Protein AF-A0A960UR69-F1 (afdb_monomer_lite)

Structure (mmCIF, N/CA/C/O backbone):
data_AF-A0A960UR69-F1
#
_entry.id   AF-A0A960UR69-F1
#
loop_
_atom_site.group_PDB
_atom_site.id
_atom_site.type_symbol
_atom_site.label_atom_id
_atom_site.label_alt_id
_atom_site.label_comp_id
_atom_site.label_asym_id
_atom_site.label_entity_id
_atom_site.label_seq_id
_atom_site.pdbx_PDB_ins_code
_atom_site.Cartn_x
_atom_site.Cartn_y
_atom_site.Cartn_z
_atom_site.occupancy
_atom_site.B_iso_or_equiv
_atom_site.auth_seq_id
_atom_site.auth_comp_id
_atom_site.auth_asym_id
_atom_site.auth_atom_id
_atom_site.pdbx_PDB_model_num
ATOM 1 N N . MET A 1 1 ? -6.887 -5.295 17.291 1.00 72.19 1 MET A N 1
ATOM 2 C CA . MET A 1 1 ? -6.852 -5.258 15.807 1.00 72.19 1 MET A CA 1
ATOM 3 C C . MET A 1 1 ? -7.881 -6.243 15.273 1.00 72.19 1 MET A C 1
ATOM 5 O O . MET A 1 1 ? -8.147 -7.216 15.968 1.00 72.19 1 MET A O 1
ATOM 9 N N . LYS A 1 2 ? -8.491 -5.970 14.116 1.00 81.19 2 LYS A N 1
ATOM 10 C CA . LYS A 1 2 ? -9.501 -6.844 13.493 1.00 81.19 2 LYS A CA 1
ATOM 11 C C . LYS A 1 2 ? -8.889 -7.709 12.392 1.00 81.19 2 LYS A C 1
ATOM 13 O O . LYS A 1 2 ? -7.933 -7.278 11.742 1.00 81.19 2 LYS A O 1
ATOM 18 N N . ALA A 1 3 ? -9.445 -8.898 12.187 1.00 81.69 3 ALA A N 1
ATOM 19 C CA . ALA A 1 3 ? -9.017 -9.808 11.130 1.00 81.69 3 ALA A CA 1
ATOM 20 C C . ALA A 1 3 ? -9.767 -9.522 9.819 1.00 81.69 3 ALA A C 1
ATOM 22 O O . ALA A 1 3 ? -10.758 -8.792 9.797 1.00 81.69 3 ALA A O 1
ATOM 23 N N . TYR A 1 4 ? -9.325 -10.138 8.718 1.00 81.56 4 TYR A N 1
ATOM 24 C CA . TYR A 1 4 ? -10.012 -10.048 7.423 1.00 81.56 4 TYR A CA 1
ATOM 25 C C . TYR A 1 4 ? -11.494 -10.455 7.491 1.00 81.56 4 TYR A C 1
ATOM 27 O O . TYR A 1 4 ? -12.325 -9.860 6.819 1.00 81.56 4 TYR A O 1
ATOM 35 N N . GLN A 1 5 ? -11.839 -11.437 8.329 1.00 84.06 5 GLN A N 1
ATOM 36 C CA . GLN A 1 5 ? -13.218 -11.923 8.485 1.00 84.06 5 GLN A CA 1
ATOM 37 C C . GLN A 1 5 ? -14.172 -10.858 9.050 1.00 84.06 5 GLN A C 1
ATOM 39 O O . GLN A 1 5 ? -15.372 -10.921 8.802 1.00 84.06 5 GLN A O 1
ATOM 44 N N . ASP A 1 6 ? -13.635 -9.873 9.774 1.00 84.94 6 ASP A N 1
ATOM 45 C CA . ASP A 1 6 ? -14.400 -8.764 10.348 1.00 84.94 6 ASP A CA 1
ATOM 46 C C . ASP A 1 6 ? -14.521 -7.572 9.383 1.00 84.94 6 ASP A C 1
ATOM 48 O O . ASP A 1 6 ? -15.145 -6.560 9.720 1.00 84.94 6 ASP A O 1
ATOM 52 N N . LEU A 1 7 ? -13.857 -7.637 8.222 1.00 87.25 7 LEU A N 1
ATOM 53 C CA . LEU A 1 7 ? -13.859 -6.573 7.229 1.00 87.25 7 LEU A CA 1
ATOM 54 C C . LEU A 1 7 ? -15.150 -6.631 6.411 1.00 87.25 7 LEU A C 1
ATOM 56 O O . LEU A 1 7 ? -15.497 -7.667 5.848 1.00 87.25 7 LEU A O 1
ATOM 60 N N . ASP A 1 8 ? -15.830 -5.489 6.290 1.00 89.12 8 ASP A N 1
ATOM 61 C CA . ASP A 1 8 ? -16.963 -5.350 5.374 1.00 89.12 8 ASP A CA 1
ATOM 62 C C . ASP A 1 8 ? -16.545 -5.794 3.954 1.00 89.12 8 ASP A C 1
ATOM 64 O O . ASP A 1 8 ? -15.564 -5.260 3.415 1.00 89.12 8 ASP A O 1
ATOM 68 N N . PRO A 1 9 ? -17.275 -6.729 3.314 1.00 89.75 9 PRO A N 1
ATOM 69 C CA . PRO A 1 9 ? -16.997 -7.164 1.949 1.00 89.75 9 PRO A CA 1
ATOM 70 C C . PRO A 1 9 ? -16.828 -6.018 0.942 1.00 89.75 9 PRO A C 1
ATOM 72 O O . PRO A 1 9 ? -16.030 -6.140 0.009 1.00 89.75 9 PRO A O 1
ATOM 75 N N . ALA A 1 10 ? -17.537 -4.898 1.113 1.00 90.44 10 ALA A N 1
ATOM 76 C CA . ALA A 1 10 ? -17.387 -3.725 0.253 1.00 90.44 10 ALA A CA 1
ATOM 77 C C . ALA A 1 10 ? -15.991 -3.090 0.379 1.00 90.44 10 ALA A C 1
ATOM 79 O O . ALA A 1 10 ? -15.389 -2.709 -0.626 1.00 90.44 10 ALA A O 1
ATOM 80 N N . ASN A 1 11 ? -15.446 -3.031 1.595 1.00 90.62 11 ASN A N 1
ATOM 81 C CA . ASN A 1 11 ? -14.093 -2.537 1.844 1.00 90.62 11 ASN A CA 1
ATOM 82 C C . ASN A 1 11 ? -13.040 -3.526 1.335 1.00 90.62 11 ASN A C 1
ATOM 84 O O . ASN A 1 11 ? -12.075 -3.109 0.698 1.00 90.62 11 ASN A O 1
ATOM 88 N N . GLY A 1 12 ? -13.261 -4.832 1.519 1.00 91.88 12 GLY A N 1
ATOM 89 C CA . GLY A 1 12 ? -12.398 -5.869 0.943 1.00 91.88 12 GLY A CA 1
ATOM 90 C C . GLY A 1 12 ? -12.272 -5.752 -0.581 1.00 91.88 12 GLY A C 1
ATOM 91 O O . GLY A 1 12 ? -11.167 -5.827 -1.118 1.00 91.88 12 GLY A O 1
ATOM 92 N N . ARG A 1 13 ? -13.381 -5.473 -1.284 1.00 92.50 13 ARG A N 1
ATOM 93 C CA . ARG A 1 13 ? -13.375 -5.218 -2.738 1.00 92.50 13 ARG A CA 1
ATOM 94 C C . ARG A 1 13 ? -12.565 -3.978 -3.110 1.00 92.50 13 ARG A C 1
ATOM 96 O O . ARG A 1 13 ? -11.720 -4.070 -3.989 1.00 92.50 13 ARG A O 1
ATOM 103 N N . LYS A 1 14 ? -12.752 -2.856 -2.406 1.00 92.56 14 LYS A N 1
ATOM 104 C CA . LYS A 1 14 ? -11.977 -1.626 -2.654 1.00 92.56 14 LYS A CA 1
ATOM 105 C C . LYS A 1 14 ? -10.474 -1.850 -2.497 1.00 92.56 14 LYS A C 1
ATOM 107 O O . LYS A 1 14 ? -9.704 -1.426 -3.353 1.00 92.56 14 LYS A O 1
ATOM 112 N N . VAL A 1 15 ? -10.061 -2.541 -1.431 1.00 94.62 15 VAL A N 1
ATOM 113 C CA . VAL A 1 15 ? -8.648 -2.883 -1.208 1.00 94.62 15 VAL A CA 1
ATOM 114 C C . VAL A 1 15 ? -8.129 -3.771 -2.336 1.00 94.62 15 VAL A C 1
ATOM 116 O O . VAL A 1 15 ? -7.065 -3.498 -2.889 1.00 94.62 15 VAL A O 1
ATOM 119 N N . LYS A 1 16 ? -8.894 -4.798 -2.723 1.00 95.12 16 LYS A N 1
ATOM 120 C CA . LYS A 1 16 ? -8.548 -5.681 -3.842 1.00 95.12 16 LYS A CA 1
ATOM 121 C C . LYS A 1 16 ? -8.357 -4.906 -5.147 1.00 95.12 16 LYS A C 1
ATOM 123 O O . LYS A 1 16 ? -7.356 -5.114 -5.825 1.00 95.12 16 LYS A O 1
ATOM 128 N N . ASP A 1 17 ? -9.277 -4.011 -5.488 1.00 95.06 17 ASP A N 1
ATOM 129 C CA . ASP A 1 17 ? -9.216 -3.219 -6.721 1.00 95.06 17 ASP A CA 1
ATOM 130 C C . ASP A 1 17 ? -8.011 -2.267 -6.725 1.00 95.06 17 ASP A C 1
ATOM 132 O O . ASP A 1 17 ? -7.335 -2.111 -7.749 1.00 95.06 17 ASP A O 1
ATOM 136 N N . LEU A 1 18 ? -7.692 -1.678 -5.567 1.00 95.00 18 LEU A N 1
ATOM 137 C CA . LEU A 1 18 ? -6.522 -0.818 -5.408 1.00 95.00 18 LEU A CA 1
ATOM 138 C C . LEU A 1 18 ? -5.220 -1.611 -5.589 1.00 95.00 18 LEU A C 1
ATOM 140 O O . LEU A 1 18 ? -4.340 -1.184 -6.335 1.00 95.00 18 LEU A O 1
ATOM 144 N N . LEU A 1 19 ? -5.117 -2.797 -4.981 1.00 96.06 19 LEU A N 1
ATOM 145 C CA . LEU A 1 19 ? -3.939 -3.659 -5.113 1.00 96.06 19 LEU A CA 1
ATOM 146 C C . LEU A 1 19 ? -3.791 -4.262 -6.515 1.00 96.06 19 LEU A C 1
ATOM 148 O O . LEU A 1 19 ? -2.672 -4.363 -7.011 1.00 96.06 19 LEU A O 1
ATOM 152 N N . LYS A 1 20 ? -4.893 -4.579 -7.204 1.00 95.50 20 LYS A N 1
ATOM 153 C CA . LYS A 1 20 ? -4.859 -4.961 -8.626 1.00 95.50 20 LYS A CA 1
ATOM 154 C C . LYS A 1 20 ? -4.360 -3.826 -9.513 1.00 95.50 20 LYS A C 1
ATOM 156 O O . LYS A 1 20 ? -3.563 -4.056 -10.418 1.00 95.50 20 LYS A O 1
ATOM 161 N N . SER A 1 21 ? -4.797 -2.601 -9.234 1.00 94.94 21 SER A N 1
ATOM 162 C CA . SER A 1 21 ? -4.328 -1.412 -9.953 1.00 94.94 21 SER A CA 1
ATOM 163 C C . SER A 1 21 ? -2.839 -1.150 -9.705 1.00 94.94 21 SER A C 1
ATOM 165 O O . SER A 1 21 ? -2.118 -0.794 -10.636 1.00 94.94 21 SER A O 1
ATOM 167 N N . LEU A 1 22 ? -2.364 -1.374 -8.473 1.00 95.44 22 LEU A N 1
ATOM 168 C CA . LEU A 1 22 ? -0.941 -1.320 -8.137 1.00 95.44 22 LEU A CA 1
ATOM 169 C C . LEU A 1 22 ? -0.148 -2.376 -8.918 1.00 95.44 22 LEU A C 1
ATOM 171 O O . LEU A 1 22 ? 0.849 -2.034 -9.550 1.00 95.44 22 LEU A O 1
ATOM 175 N N . LEU A 1 23 ? -0.596 -3.636 -8.904 1.00 94.69 23 LEU A N 1
ATOM 176 C CA . LEU A 1 23 ? 0.067 -4.734 -9.611 1.00 94.69 23 LEU A CA 1
ATOM 177 C C . LEU A 1 23 ? 0.194 -4.432 -11.110 1.00 94.69 23 LEU A C 1
ATOM 179 O O . LEU A 1 23 ? 1.297 -4.479 -11.649 1.00 94.69 23 LEU A O 1
ATOM 183 N N . LEU A 1 24 ? -0.899 -4.007 -11.748 1.00 92.62 24 LEU A N 1
ATOM 184 C CA . LEU A 1 24 ? -0.905 -3.617 -13.158 1.00 92.62 24 LEU A CA 1
ATOM 185 C C . LEU A 1 24 ? 0.081 -2.475 -13.454 1.00 92.62 24 LEU A C 1
ATOM 187 O O . LEU A 1 24 ? 0.753 -2.478 -14.489 1.00 92.62 24 LEU A O 1
ATOM 191 N N . ASN A 1 25 ? 0.184 -1.487 -12.560 1.00 91.38 25 ASN A N 1
ATOM 192 C CA . ASN A 1 25 ? 1.136 -0.389 -12.718 1.00 91.38 25 ASN A CA 1
ATOM 193 C C . ASN A 1 25 ? 2.589 -0.895 -12.651 1.00 91.38 25 ASN A C 1
ATOM 195 O O . ASN A 1 25 ? 3.407 -0.529 -13.495 1.00 91.38 25 ASN A O 1
ATOM 199 N N . LEU A 1 26 ? 2.902 -1.784 -11.703 1.00 91.69 26 LEU A N 1
ATOM 200 C CA . LEU A 1 26 ? 4.228 -2.399 -11.570 1.00 91.69 26 LEU A CA 1
ATOM 201 C C . LEU A 1 26 ? 4.581 -3.277 -12.786 1.00 91.69 26 LEU A C 1
ATOM 203 O O . LEU A 1 26 ? 5.691 -3.181 -13.310 1.00 91.69 26 LEU A O 1
ATOM 207 N N . GLU A 1 27 ? 3.637 -4.068 -13.298 1.00 90.25 27 GLU A N 1
ATOM 208 C CA . GLU A 1 27 ? 3.807 -4.853 -14.531 1.00 90.25 27 GLU A CA 1
ATOM 209 C C . GLU A 1 27 ? 4.048 -3.955 -15.752 1.00 90.25 27 GLU A C 1
ATOM 211 O O . GLU A 1 27 ? 4.956 -4.195 -16.554 1.00 90.25 27 GLU A O 1
ATOM 216 N N . THR A 1 28 ? 3.281 -2.867 -15.867 1.00 87.81 28 THR A N 1
ATOM 217 C CA . THR A 1 28 ? 3.439 -1.889 -16.950 1.00 87.81 28 THR A CA 1
ATOM 218 C C . THR A 1 28 ? 4.821 -1.242 -16.897 1.00 87.81 28 THR A C 1
ATOM 220 O O . THR A 1 28 ? 5.479 -1.132 -17.937 1.00 87.81 28 THR A O 1
ATOM 223 N N . LYS A 1 29 ? 5.305 -0.872 -15.702 1.00 85.94 29 LYS A N 1
ATOM 224 C CA . LYS A 1 29 ? 6.669 -0.355 -15.508 1.00 85.94 29 LYS A CA 1
ATOM 225 C C . LYS A 1 29 ? 7.723 -1.356 -15.990 1.00 85.94 29 LYS A C 1
ATOM 227 O O . LYS A 1 29 ? 8.616 -0.962 -16.740 1.00 85.94 29 LYS A O 1
ATOM 232 N N . LYS A 1 30 ? 7.585 -2.645 -15.644 1.00 82.81 30 LYS A N 1
ATOM 233 C CA . LYS A 1 30 ? 8.493 -3.716 -16.111 1.00 82.81 30 LYS A CA 1
ATOM 234 C C . LYS A 1 30 ? 8.501 -3.862 -17.631 1.00 82.81 30 LYS A C 1
ATOM 236 O O . LYS A 1 30 ? 9.554 -4.104 -18.209 1.00 82.81 30 LYS A O 1
ATOM 241 N N . SER A 1 31 ? 7.342 -3.734 -18.280 1.00 77.00 31 SER A N 1
ATOM 242 C CA . SER A 1 31 ? 7.218 -3.937 -19.729 1.00 77.00 31 SER A CA 1
ATOM 243 C C . SER A 1 31 ? 7.660 -2.735 -20.569 1.00 77.00 31 SER A C 1
ATOM 245 O O . SER A 1 31 ? 8.085 -2.920 -21.709 1.00 77.00 31 SER A O 1
ATOM 247 N N . THR A 1 32 ? 7.496 -1.509 -20.071 1.00 70.50 32 THR A N 1
ATOM 248 C CA . THR A 1 32 ? 7.726 -0.284 -20.862 1.00 70.50 32 THR A CA 1
ATOM 249 C C . THR A 1 32 ? 9.168 0.206 -20.812 1.00 70.50 32 THR A C 1
ATOM 251 O O . THR A 1 32 ? 9.641 0.813 -21.774 1.00 70.50 32 THR A O 1
ATOM 254 N N . ARG A 1 33 ? 9.903 -0.085 -19.737 1.00 64.44 33 ARG A N 1
ATOM 255 C CA . ARG A 1 33 ? 11.296 0.340 -19.585 1.00 64.44 33 ARG A CA 1
ATOM 256 C C . ARG A 1 33 ? 12.251 -0.785 -19.981 1.00 64.44 33 ARG A C 1
ATOM 258 O O . ARG A 1 33 ? 12.568 -1.647 -19.173 1.00 64.44 33 ARG A O 1
ATOM 265 N N . ARG A 1 34 ? 12.745 -0.757 -21.227 1.00 53.28 34 ARG A N 1
ATOM 266 C CA . ARG A 1 34 ? 13.694 -1.755 -21.772 1.00 53.28 34 ARG A CA 1
ATOM 267 C C . ARG A 1 34 ? 14.969 -1.962 -20.931 1.00 53.28 34 ARG A C 1
ATOM 269 O O . ARG A 1 34 ? 15.542 -3.038 -21.027 1.00 53.28 34 ARG A O 1
ATOM 276 N N . ASP A 1 35 ? 15.359 -0.991 -20.098 1.00 55.03 35 ASP A N 1
ATOM 277 C CA . ASP A 1 35 ? 16.603 -1.029 -19.307 1.00 55.03 35 ASP A CA 1
ATOM 278 C C . ASP A 1 35 ? 16.429 -0.810 -17.791 1.00 55.03 35 ASP A C 1
ATOM 280 O O . ASP A 1 35 ? 17.404 -0.891 -17.043 1.00 55.03 35 ASP A O 1
ATOM 284 N N . THR A 1 36 ? 15.216 -0.555 -17.289 1.00 58.47 36 THR A N 1
ATOM 285 C CA . THR A 1 36 ? 15.008 -0.243 -15.862 1.00 58.47 36 THR A CA 1
ATOM 286 C C . THR A 1 36 ? 14.153 -1.315 -15.204 1.00 58.47 36 THR A C 1
ATOM 288 O O . THR A 1 36 ? 12.934 -1.352 -15.347 1.00 58.47 36 THR A O 1
ATOM 291 N N . LYS A 1 37 ? 14.824 -2.211 -14.474 1.00 74.69 37 LYS A N 1
ATOM 292 C CA . LYS A 1 37 ? 14.180 -3.146 -13.546 1.00 74.69 37 LYS A CA 1
ATOM 293 C C . LYS A 1 37 ? 13.417 -2.348 -12.484 1.00 74.69 37 LYS A C 1
ATOM 295 O O . LYS A 1 37 ? 13.858 -1.255 -12.125 1.00 74.69 37 LYS A O 1
ATOM 300 N N . LEU A 1 38 ? 12.317 -2.903 -11.963 1.00 86.56 38 LEU A N 1
ATOM 301 C CA . LEU A 1 38 ? 11.711 -2.377 -10.737 1.00 86.56 38 LEU A CA 1
ATOM 302 C C . LEU A 1 38 ? 12.796 -2.243 -9.671 1.00 86.56 38 LEU A C 1
ATOM 304 O O . LEU A 1 38 ? 13.698 -3.088 -9.577 1.00 86.56 38 LEU A O 1
ATOM 308 N N . ILE A 1 39 ? 12.705 -1.193 -8.859 1.00 89.25 39 ILE A N 1
ATOM 309 C CA . ILE A 1 39 ? 13.581 -1.103 -7.696 1.00 89.25 39 ILE A CA 1
ATOM 310 C C . ILE A 1 39 ? 13.292 -2.290 -6.759 1.00 89.25 39 ILE A C 1
ATOM 312 O O . ILE A 1 39 ? 12.183 -2.831 -6.778 1.00 89.25 39 ILE A O 1
ATOM 316 N N . PRO A 1 40 ? 14.248 -2.715 -5.915 1.00 90.19 40 PRO A N 1
ATOM 317 C CA . PRO A 1 40 ? 14.096 -3.962 -5.164 1.00 90.19 40 PRO A CA 1
ATOM 318 C C . PRO A 1 40 ? 12.837 -4.046 -4.281 1.00 90.19 40 PRO A C 1
ATOM 320 O O . PRO A 1 40 ? 12.269 -5.128 -4.157 1.00 9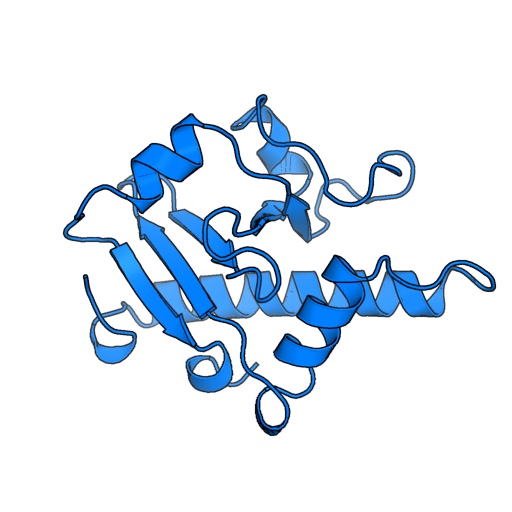0.19 40 PRO A O 1
ATOM 323 N N . ASP A 1 41 ? 12.369 -2.930 -3.705 1.00 91.56 41 ASP A N 1
ATOM 324 C CA . ASP A 1 41 ? 11.116 -2.899 -2.929 1.00 91.56 41 ASP A CA 1
ATOM 325 C C . ASP A 1 41 ? 9.883 -3.115 -3.808 1.00 91.56 41 ASP A C 1
ATOM 327 O O . ASP A 1 41 ? 9.017 -3.918 -3.469 1.00 91.56 41 ASP A O 1
ATOM 331 N N . GLU A 1 42 ? 9.813 -2.433 -4.952 1.00 92.19 42 GLU A N 1
ATOM 332 C CA . GLU A 1 42 ? 8.720 -2.598 -5.911 1.00 92.19 42 GL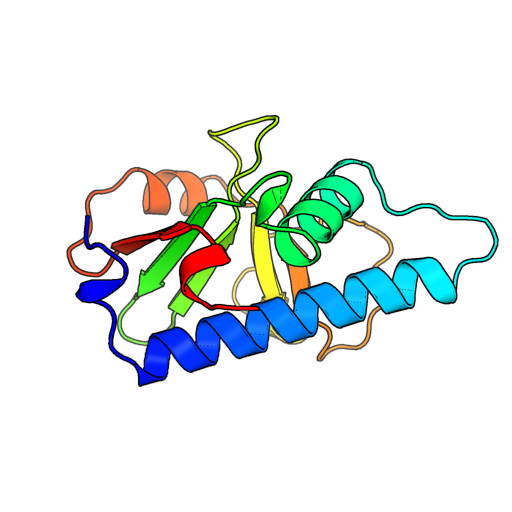U A CA 1
ATOM 333 C C . GLU A 1 42 ? 8.688 -4.023 -6.471 1.00 92.19 42 GLU A C 1
ATOM 335 O O . GLU A 1 42 ? 7.614 -4.612 -6.563 1.00 92.19 42 GLU A O 1
ATOM 340 N N . GLU A 1 43 ? 9.846 -4.609 -6.797 1.00 91.69 43 GLU A N 1
ATOM 341 C CA . GLU A 1 43 ? 9.917 -5.995 -7.273 1.00 91.69 43 GLU A CA 1
ATOM 342 C C . GLU A 1 43 ? 9.448 -6.973 -6.191 1.00 91.69 43 GLU A C 1
ATOM 344 O O . GLU A 1 43 ? 8.699 -7.898 -6.490 1.00 91.69 43 GLU A O 1
ATOM 349 N N . MET A 1 44 ? 9.823 -6.759 -4.928 1.00 91.81 44 MET A N 1
ATOM 350 C CA . MET A 1 44 ? 9.366 -7.599 -3.819 1.00 91.81 44 MET A CA 1
ATOM 351 C C . MET A 1 44 ? 7.842 -7.540 -3.652 1.00 91.81 44 MET A C 1
ATOM 353 O O . MET A 1 44 ? 7.207 -8.586 -3.522 1.00 91.81 44 MET A O 1
ATOM 357 N N . ILE A 1 45 ? 7.255 -6.340 -3.674 1.00 94.31 45 ILE A N 1
ATOM 358 C CA . ILE A 1 45 ? 5.800 -6.167 -3.570 1.00 94.31 45 ILE A CA 1
ATOM 359 C C . ILE A 1 45 ? 5.090 -6.755 -4.793 1.00 94.31 45 ILE A C 1
ATOM 361 O O . ILE A 1 45 ? 4.097 -7.461 -4.636 1.00 94.31 45 ILE A O 1
ATOM 365 N N . HIS A 1 46 ? 5.621 -6.536 -5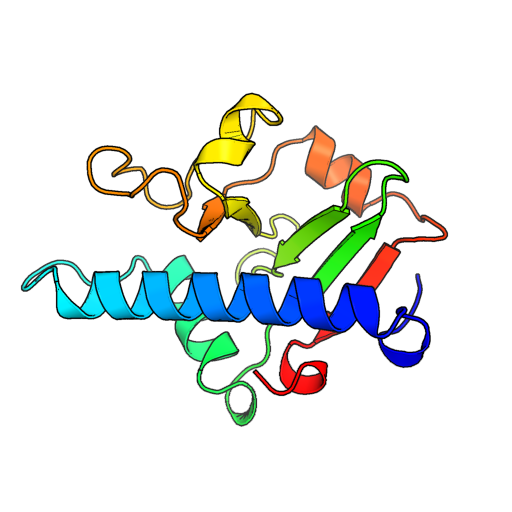.998 1.00 93.75 46 HIS A N 1
ATOM 366 C CA . HIS A 1 46 ? 5.109 -7.141 -7.227 1.00 93.75 46 HIS A CA 1
ATOM 367 C C . HIS A 1 46 ? 5.081 -8.670 -7.123 1.00 93.75 46 HIS A C 1
ATOM 369 O O . HIS A 1 46 ? 4.044 -9.280 -7.361 1.00 93.75 46 HIS A O 1
ATOM 375 N N . GLN A 1 47 ? 6.203 -9.296 -6.749 1.00 92.19 47 GLN A N 1
ATOM 376 C CA . GLN A 1 47 ? 6.284 -10.752 -6.603 1.00 92.19 47 GLN A CA 1
ATOM 377 C C . GLN A 1 47 ? 5.306 -11.269 -5.545 1.00 92.19 47 GLN A C 1
ATOM 379 O O . GLN A 1 47 ? 4.678 -12.299 -5.766 1.00 92.19 47 GLN A O 1
ATOM 384 N N . ALA A 1 48 ? 5.142 -10.547 -4.434 1.00 92.56 48 ALA A N 1
ATOM 385 C CA . ALA A 1 48 ? 4.233 -10.955 -3.372 1.00 92.56 48 ALA A CA 1
ATOM 386 C C . ALA A 1 48 ? 2.754 -10.882 -3.778 1.00 92.56 48 ALA A C 1
ATOM 388 O O . ALA A 1 48 ? 1.975 -11.760 -3.424 1.00 92.56 48 ALA A O 1
ATOM 389 N N . LEU A 1 49 ? 2.373 -9.861 -4.550 1.00 93.69 49 LEU A N 1
ATOM 390 C CA . LEU A 1 49 ? 1.007 -9.711 -5.053 1.00 93.69 49 LEU A CA 1
ATOM 391 C C . LEU A 1 49 ? 0.702 -10.650 -6.230 1.00 93.69 49 LEU A C 1
ATOM 393 O O . LEU A 1 49 ? -0.419 -11.134 -6.332 1.00 93.69 49 LEU A O 1
ATOM 397 N N . ALA A 1 50 ? 1.675 -10.909 -7.110 1.00 92.88 50 ALA A N 1
ATOM 398 C CA . ALA A 1 50 ? 1.508 -11.793 -8.268 1.00 92.88 50 ALA A CA 1
ATOM 399 C C . ALA A 1 50 ? 1.567 -13.287 -7.902 1.00 92.88 50 ALA A C 1
ATOM 401 O O . ALA A 1 50 ? 0.945 -14.117 -8.565 1.00 92.88 50 ALA A O 1
ATOM 402 N N . HIS A 1 51 ? 2.343 -13.628 -6.870 1.00 91.25 51 HIS A N 1
ATOM 403 C CA . HIS A 1 51 ? 2.590 -14.998 -6.421 1.00 91.25 51 HIS A CA 1
ATOM 404 C C . HIS A 1 51 ? 2.487 -15.105 -4.889 1.00 91.25 51 HIS A C 1
ATOM 406 O O . HIS A 1 51 ? 3.489 -15.408 -4.222 1.00 91.25 51 HIS A O 1
ATOM 412 N N . PRO A 1 52 ? 1.299 -14.867 -4.299 1.00 86.94 52 PRO A N 1
ATOM 413 C CA . PRO A 1 52 ? 1.118 -14.891 -2.846 1.00 86.94 52 PRO A CA 1
ATOM 414 C C . PRO A 1 52 ? 1.495 -16.246 -2.223 1.00 86.94 52 PRO A C 1
ATOM 416 O O . PRO A 1 52 ? 1.940 -16.297 -1.077 1.00 86.94 52 PRO A O 1
ATOM 419 N N . GLU A 1 53 ? 1.427 -17.344 -2.983 1.00 85.31 53 GLU A N 1
ATOM 420 C CA . GLU A 1 53 ? 1.863 -18.678 -2.555 1.00 85.31 53 GLU A CA 1
ATOM 421 C C . GLU A 1 53 ? 3.381 -18.796 -2.333 1.00 85.31 53 GLU A C 1
ATOM 423 O O . GLU A 1 53 ? 3.833 -19.677 -1.601 1.00 85.31 53 GLU A O 1
ATOM 428 N N . ARG A 1 54 ? 4.178 -17.919 -2.956 1.00 83.19 54 ARG A N 1
ATOM 429 C CA . ARG A 1 54 ? 5.649 -17.880 -2.831 1.00 83.19 54 ARG A CA 1
ATOM 430 C C . ARG A 1 54 ? 6.120 -16.875 -1.790 1.00 83.19 54 ARG A C 1
ATOM 432 O O . ARG A 1 54 ? 7.282 -16.895 -1.379 1.00 83.19 54 ARG A O 1
ATOM 439 N N . GLY A 1 55 ? 5.235 -15.991 -1.355 1.00 82.19 55 GLY A N 1
ATOM 440 C CA . GLY A 1 55 ? 5.532 -14.998 -0.345 1.00 82.19 55 GLY A CA 1
ATOM 441 C C . GLY A 1 55 ? 4.445 -13.951 -0.284 1.00 82.19 55 GLY A C 1
ATOM 442 O O . GLY A 1 55 ? 4.393 -13.089 -1.143 1.00 82.19 55 GLY A O 1
ATOM 443 N N . ASP A 1 56 ? 3.632 -13.995 0.761 1.00 88.81 56 ASP A N 1
ATOM 444 C CA . ASP A 1 56 ? 2.550 -13.038 0.941 1.00 88.81 56 ASP A CA 1
ATOM 445 C C . ASP A 1 56 ? 3.046 -11.685 1.489 1.00 88.81 56 ASP A C 1
ATOM 447 O O . ASP A 1 56 ? 4.126 -11.582 2.089 1.00 88.81 56 ASP A O 1
ATOM 451 N N . VAL A 1 57 ? 2.235 -10.647 1.305 1.00 93.50 57 VAL A N 1
ATOM 452 C CA . VAL A 1 57 ? 2.436 -9.308 1.854 1.00 93.50 57 VAL A CA 1
ATOM 453 C C . VAL A 1 57 ? 1.359 -9.002 2.890 1.00 93.50 57 VAL A C 1
ATOM 455 O O . VAL A 1 57 ? 0.171 -9.259 2.687 1.00 93.50 57 VAL A O 1
ATOM 458 N N . GLU A 1 58 ? 1.787 -8.460 4.029 1.00 95.25 58 GLU A N 1
ATOM 459 C CA . GLU A 1 58 ? 0.863 -7.967 5.045 1.00 95.25 58 GLU A CA 1
ATOM 460 C C . GLU A 1 58 ? 0.163 -6.711 4.526 1.00 95.25 58 GLU A C 1
ATOM 462 O O . GLU A 1 58 ? 0.795 -5.772 4.048 1.00 95.25 58 GLU A O 1
ATOM 467 N N . VAL A 1 59 ? -1.152 -6.701 4.632 1.00 95.94 59 VAL A N 1
ATOM 468 C CA . VAL A 1 59 ? -2.037 -5.611 4.267 1.00 95.94 59 VAL A CA 1
ATOM 469 C C . VAL A 1 59 ? -2.584 -5.009 5.552 1.00 95.94 59 VAL A C 1
ATOM 471 O O . VAL A 1 59 ? -3.221 -5.689 6.361 1.00 95.94 59 VAL A O 1
ATOM 474 N N . ILE A 1 60 ? -2.357 -3.712 5.729 1.00 95.81 60 ILE A N 1
ATOM 475 C CA . ILE A 1 60 ? -2.861 -2.955 6.870 1.00 95.81 60 ILE A CA 1
ATOM 476 C C . ILE A 1 60 ? -3.842 -1.916 6.343 1.00 95.81 60 ILE A C 1
ATOM 478 O O . ILE A 1 60 ? -3.459 -0.986 5.637 1.00 95.81 60 ILE A O 1
ATOM 482 N N . LEU A 1 61 ? -5.112 -2.063 6.705 1.00 95.31 61 LEU A N 1
ATOM 483 C CA . LEU A 1 61 ? -6.158 -1.097 6.391 1.00 95.31 61 LEU A CA 1
ATOM 484 C C . LEU A 1 61 ? -6.530 -0.330 7.658 1.00 95.31 61 LEU A C 1
ATOM 486 O O . LEU A 1 61 ? -6.936 -0.926 8.660 1.00 95.31 61 LEU A O 1
ATOM 490 N N . VAL A 1 62 ? -6.432 0.994 7.603 1.00 93.88 62 VAL A N 1
ATOM 491 C CA . VAL A 1 62 ? -6.864 1.887 8.679 1.00 93.88 62 VAL A CA 1
ATOM 492 C C . VAL A 1 62 ? -8.035 2.724 8.185 1.00 93.88 62 VAL A C 1
ATOM 494 O O . VAL A 1 62 ? -7.882 3.537 7.279 1.00 93.88 62 VAL A O 1
ATOM 497 N N . ASP A 1 63 ? -9.202 2.538 8.797 1.00 89.75 63 ASP A N 1
ATOM 498 C CA . ASP A 1 63 ? -10.380 3.360 8.522 1.00 89.75 63 ASP A CA 1
ATOM 499 C C . ASP A 1 63 ? -10.420 4.564 9.478 1.00 89.75 63 ASP A C 1
ATOM 501 O O . ASP A 1 63 ? -10.488 4.410 10.706 1.00 89.75 63 ASP A O 1
ATOM 505 N N . LEU A 1 64 ? -10.351 5.768 8.910 1.00 85.38 64 LEU A N 1
ATOM 506 C CA . LEU A 1 64 ? -10.402 7.051 9.617 1.00 85.38 64 LEU A CA 1
ATOM 507 C C . LEU A 1 64 ? -11.826 7.641 9.666 1.00 85.38 64 LEU A C 1
ATOM 509 O O . LEU A 1 64 ? -12.015 8.769 10.121 1.00 85.38 64 LEU A O 1
ATOM 513 N N . GLY A 1 65 ? -12.836 6.898 9.206 1.00 80.50 65 GLY A N 1
ATOM 514 C CA . GLY A 1 65 ? -14.254 7.266 9.185 1.00 80.50 65 GLY A CA 1
ATOM 515 C C . GLY A 1 65 ? -14.680 8.046 7.940 1.00 80.50 65 GLY A C 1
ATOM 516 O O . GLY A 1 65 ? -15.781 7.843 7.440 1.00 80.50 65 GLY A O 1
ATOM 517 N N . HIS A 1 66 ? -13.811 8.914 7.424 1.00 78.19 66 HIS A N 1
ATOM 518 C CA . HIS A 1 66 ? -14.017 9.665 6.177 1.00 78.19 66 HIS A CA 1
ATOM 519 C C . HIS A 1 66 ? -13.116 9.169 5.042 1.00 78.19 66 HIS A C 1
ATOM 521 O O . HIS A 1 66 ? -13.429 9.366 3.872 1.00 78.19 66 HIS A O 1
ATOM 527 N N . GLU A 1 67 ? -12.017 8.503 5.391 1.00 83.81 67 GLU A N 1
ATOM 528 C CA . GLU A 1 67 ? -11.012 8.032 4.454 1.00 83.81 67 GLU A CA 1
ATOM 529 C C . GLU A 1 67 ? -10.400 6.718 4.943 1.00 83.81 67 GLU A C 1
ATOM 531 O O . GLU A 1 67 ? -10.285 6.470 6.147 1.00 83.81 67 GLU A O 1
ATOM 536 N N . GLN A 1 68 ? -10.011 5.869 3.997 1.00 90.06 68 GLN A N 1
ATOM 537 C CA . GLN A 1 68 ? -9.335 4.609 4.262 1.00 90.06 68 GLN A CA 1
ATOM 538 C C . GLN A 1 68 ? -7.897 4.694 3.780 1.00 90.06 68 GLN A C 1
ATOM 540 O O . GLN A 1 68 ? -7.639 5.051 2.635 1.00 90.06 68 GLN A O 1
ATOM 545 N N . GLN A 1 69 ? -6.967 4.318 4.650 1.00 94.12 69 GLN A N 1
ATOM 546 C CA . GLN A 1 69 ? -5.551 4.279 4.324 1.00 94.12 69 GLN A CA 1
ATOM 547 C C . GLN A 1 69 ? -5.079 2.838 4.240 1.00 94.12 69 GLN A C 1
ATOM 549 O O . GLN A 1 69 ? -5.265 2.059 5.180 1.00 94.12 69 GLN A O 1
ATOM 554 N N . LEU A 1 70 ? -4.468 2.502 3.107 1.00 96.56 70 LEU A N 1
ATOM 555 C CA . LEU A 1 70 ? -3.906 1.190 2.852 1.00 96.56 70 LEU A CA 1
ATOM 556 C C . LEU A 1 70 ? -2.388 1.239 2.971 1.00 96.56 70 LEU A C 1
ATOM 558 O O . LEU A 1 70 ? -1.735 2.097 2.375 1.00 96.56 70 LEU A O 1
ATOM 562 N N . PHE A 1 71 ? -1.834 0.276 3.694 1.00 97.31 71 PHE A N 1
ATOM 563 C CA . PHE A 1 71 ? -0.401 0.071 3.793 1.00 97.31 71 PHE A CA 1
ATOM 564 C C . PHE A 1 71 ? -0.043 -1.379 3.482 1.00 97.31 71 PHE A C 1
ATOM 566 O O . PHE A 1 71 ? -0.817 -2.296 3.767 1.00 97.31 71 PHE A O 1
ATOM 573 N N . LEU A 1 72 ? 1.144 -1.575 2.917 1.00 97.06 72 LEU A N 1
ATOM 574 C CA . LEU A 1 72 ? 1.741 -2.878 2.666 1.00 97.06 72 LEU A CA 1
ATOM 575 C C . LEU A 1 72 ? 2.998 -3.048 3.509 1.00 97.06 72 LEU A C 1
ATOM 577 O O . LEU A 1 72 ? 3.901 -2.211 3.466 1.00 97.06 72 LEU A O 1
ATOM 581 N N . GLY A 1 73 ? 3.056 -4.146 4.254 1.00 93.62 73 GLY A N 1
ATOM 582 C CA . GLY A 1 73 ? 4.202 -4.523 5.062 1.00 93.62 73 GLY A CA 1
ATOM 583 C C . GLY A 1 73 ? 5.468 -4.622 4.217 1.00 93.62 73 GLY A C 1
ATOM 584 O O . GLY A 1 73 ? 5.495 -5.265 3.166 1.00 93.62 73 GLY A O 1
ATOM 585 N N . ASN A 1 74 ? 6.541 -4.006 4.698 1.00 86.81 74 ASN A N 1
ATOM 586 C CA . ASN A 1 74 ? 7.851 -4.119 4.085 1.00 86.81 74 ASN A CA 1
ATOM 587 C C . ASN A 1 74 ? 8.627 -5.243 4.782 1.00 86.81 74 ASN A C 1
ATOM 589 O O . ASN A 1 74 ? 9.001 -5.133 5.947 1.00 86.81 74 ASN A O 1
ATOM 593 N N . ARG A 1 75 ? 8.893 -6.343 4.069 1.00 80.75 75 ARG A N 1
ATOM 594 C CA . ARG A 1 75 ? 9.599 -7.501 4.653 1.00 80.75 75 ARG A CA 1
ATOM 595 C C . ARG A 1 75 ? 11.041 -7.176 5.054 1.00 80.75 75 ARG A C 1
ATOM 597 O O . ARG A 1 75 ? 11.600 -7.890 5.879 1.00 80.75 75 ARG A O 1
ATOM 604 N N . ARG A 1 76 ? 11.640 -6.129 4.475 1.00 83.69 76 ARG A N 1
ATOM 605 C CA . ARG A 1 76 ? 12.996 -5.667 4.811 1.00 83.69 76 ARG A CA 1
ATOM 606 C C . ARG A 1 76 ? 13.017 -4.744 6.025 1.00 83.69 76 ARG A C 1
ATOM 608 O O . ARG A 1 76 ? 14.057 -4.635 6.664 1.00 83.69 76 ARG A O 1
ATOM 615 N N . ASP A 1 77 ? 11.890 -4.104 6.330 1.00 85.25 77 ASP A N 1
ATOM 616 C CA . ASP A 1 77 ? 11.754 -3.156 7.430 1.00 85.25 77 ASP A CA 1
ATOM 617 C C . ASP A 1 77 ? 10.299 -3.094 7.919 1.00 85.25 77 ASP A C 1
ATOM 619 O O . ASP A 1 77 ? 9.460 -2.373 7.377 1.00 85.25 77 ASP A O 1
ATOM 623 N N . GLN A 1 78 ? 9.997 -3.864 8.965 1.00 83.31 78 GLN A N 1
ATOM 624 C CA . GLN A 1 78 ? 8.642 -3.962 9.514 1.00 83.31 78 GLN A CA 1
ATOM 625 C C . GLN A 1 78 ? 8.136 -2.645 10.121 1.00 83.31 78 GLN A C 1
ATOM 627 O O . GLN A 1 78 ? 6.926 -2.445 10.214 1.00 83.31 78 GLN A O 1
ATOM 632 N N . GLU A 1 79 ? 9.031 -1.734 10.513 1.00 86.00 79 GLU A N 1
ATOM 633 C CA . GLU A 1 79 ? 8.645 -0.426 11.056 1.00 86.00 79 GLU A CA 1
ATOM 634 C C . GLU A 1 79 ? 8.257 0.568 9.952 1.00 86.00 79 GLU A C 1
ATOM 636 O O . GLU A 1 79 ? 7.692 1.630 10.232 1.00 86.00 79 GLU A O 1
ATOM 641 N N . ASN A 1 80 ? 8.546 0.224 8.693 1.00 89.50 80 ASN A N 1
ATOM 642 C CA . ASN A 1 80 ? 8.383 1.088 7.531 1.00 89.50 80 ASN A CA 1
ATOM 643 C C . ASN A 1 80 ? 7.600 0.411 6.403 1.00 89.50 80 ASN A C 1
ATOM 645 O O . ASN A 1 80 ? 8.156 0.163 5.328 1.00 89.50 80 ASN A O 1
ATOM 649 N N . PRO A 1 81 ? 6.298 0.136 6.610 1.00 95.12 81 PRO A N 1
ATOM 650 C CA . PRO A 1 81 ? 5.430 -0.275 5.518 1.00 95.12 81 PRO A CA 1
ATOM 651 C C . PRO A 1 81 ? 5.302 0.832 4.465 1.00 95.12 81 PRO A C 1
ATOM 653 O O . PRO A 1 81 ? 5.545 2.010 4.729 1.00 95.12 81 PRO A O 1
ATOM 656 N N . PHE A 1 82 ? 4.879 0.450 3.266 1.00 96.81 82 PHE A N 1
ATOM 657 C CA . PHE A 1 82 ? 4.583 1.382 2.184 1.00 96.81 82 PHE A CA 1
ATOM 658 C C . PHE A 1 82 ? 3.119 1.790 2.232 1.00 96.81 82 PHE A C 1
ATOM 660 O O . PHE A 1 82 ? 2.251 0.930 2.341 1.00 96.81 82 PHE A O 1
ATOM 667 N N . ALA A 1 83 ? 2.824 3.079 2.094 1.00 96.69 83 ALA A N 1
ATOM 668 C CA . ALA A 1 83 ? 1.464 3.517 1.807 1.00 96.69 83 ALA A CA 1
ATOM 669 C C . ALA A 1 83 ? 1.118 3.196 0.345 1.00 96.69 83 ALA A C 1
ATOM 671 O O . ALA A 1 83 ? 1.956 3.352 -0.546 1.00 96.69 83 ALA A O 1
ATOM 672 N N . VAL A 1 84 ? -0.118 2.765 0.103 1.00 96.62 84 VAL A N 1
ATOM 673 C CA . VAL A 1 84 ? -0.655 2.493 -1.234 1.00 96.62 84 VAL A CA 1
ATOM 674 C C . VAL A 1 84 ? -1.795 3.457 -1.500 1.00 96.62 84 VAL A C 1
ATOM 676 O O . VAL A 1 84 ? -2.811 3.427 -0.809 1.00 96.62 84 VAL A O 1
ATOM 679 N N . MET A 1 85 ? -1.621 4.310 -2.502 1.00 94.69 85 MET A N 1
ATOM 680 C CA . MET A 1 85 ? -2.613 5.313 -2.885 1.00 94.69 85 MET A CA 1
ATOM 681 C C . MET A 1 85 ? -2.438 5.708 -4.352 1.00 94.69 85 MET A C 1
ATOM 683 O O . MET A 1 85 ? -1.427 5.370 -4.983 1.00 94.69 85 MET A O 1
ATOM 687 N N . ARG A 1 86 ? -3.423 6.409 -4.912 1.00 93.25 86 ARG A N 1
ATOM 688 C CA . ARG A 1 86 ? -3.292 7.034 -6.233 1.00 93.25 86 ARG A CA 1
ATOM 689 C C . ARG A 1 86 ? -2.349 8.227 -6.155 1.00 93.25 86 ARG A C 1
ATOM 691 O O . ARG A 1 86 ? -2.305 8.935 -5.151 1.00 93.25 86 ARG A O 1
ATOM 698 N N . VAL A 1 87 ? -1.637 8.513 -7.241 1.00 90.56 87 VAL A N 1
ATOM 699 C CA . VAL A 1 87 ? -0.769 9.700 -7.323 1.00 90.56 87 VAL A CA 1
ATOM 700 C C . VAL A 1 87 ? -1.565 10.996 -7.110 1.00 90.56 87 VAL A C 1
ATOM 702 O O . VAL A 1 87 ? -1.069 11.922 -6.471 1.00 90.56 87 VAL A O 1
ATOM 705 N N . SER A 1 88 ? -2.819 11.051 -7.560 1.00 90.31 88 SER A N 1
ATOM 706 C CA . SER A 1 88 ? -3.730 12.180 -7.338 1.00 90.31 88 SER A CA 1
ATOM 707 C C . SER A 1 88 ? -4.011 12.472 -5.858 1.00 90.31 88 SER A C 1
ATOM 709 O O . SER A 1 88 ? -4.176 13.636 -5.498 1.00 90.31 88 SER A O 1
ATOM 711 N N . GLU A 1 89 ? -4.022 11.441 -5.008 1.00 90.50 89 GLU A N 1
ATOM 712 C CA . GLU A 1 89 ? -4.303 11.516 -3.561 1.00 90.50 89 GLU A CA 1
ATOM 713 C C . GLU A 1 89 ? -3.082 12.033 -2.769 1.00 90.50 89 GLU A C 1
ATOM 715 O O . GLU A 1 89 ? -3.174 12.361 -1.590 1.00 90.50 89 GLU A O 1
ATOM 720 N N . MET A 1 90 ? -1.918 12.196 -3.415 1.00 88.06 90 MET A N 1
ATOM 721 C CA . MET A 1 90 ? -0.705 12.723 -2.775 1.00 88.06 90 MET A CA 1
ATOM 722 C C . MET A 1 90 ? -0.896 14.125 -2.179 1.00 88.06 90 MET A C 1
ATOM 724 O O . MET A 1 90 ? -0.215 14.483 -1.218 1.00 88.06 90 MET A O 1
ATOM 728 N N . ARG A 1 91 ? -1.821 14.923 -2.724 1.00 86.69 91 ARG A N 1
ATOM 729 C CA . ARG A 1 91 ? -2.120 16.272 -2.217 1.00 86.69 91 ARG A CA 1
ATOM 730 C C . ARG A 1 91 ? -2.706 16.255 -0.807 1.00 86.69 91 ARG A C 1
ATOM 732 O O . ARG A 1 91 ? -2.446 17.188 -0.052 1.00 86.69 91 ARG A O 1
ATOM 739 N N . ASP A 1 92 ? -3.424 15.193 -0.461 1.00 88.75 92 ASP A N 1
ATOM 740 C CA . ASP A 1 92 ? -4.029 15.011 0.858 1.00 88.75 92 ASP A CA 1
ATOM 741 C C . ASP A 1 92 ? -2.993 14.508 1.884 1.00 88.75 92 ASP A C 1
ATOM 743 O O . ASP A 1 92 ? -3.159 14.671 3.093 1.00 88.75 92 ASP A O 1
ATOM 747 N N . PHE A 1 93 ? -1.850 13.996 1.401 1.00 89.50 93 PHE A N 1
ATOM 748 C CA . PHE A 1 93 ? -0.742 13.477 2.208 1.00 89.50 93 PHE A CA 1
ATOM 749 C C . PHE A 1 93 ? 0.616 14.068 1.799 1.00 89.50 93 PHE A C 1
ATOM 751 O O . PHE A 1 93 ? 1.512 13.329 1.378 1.00 89.50 93 PHE A O 1
ATOM 758 N N . PRO A 1 94 ? 0.837 15.383 1.974 1.00 84.31 94 PRO A N 1
ATOM 759 C CA . PRO A 1 94 ? 2.012 16.078 1.437 1.00 84.31 94 PRO A CA 1
ATOM 760 C C . PRO A 1 94 ? 3.356 15.588 2.002 1.00 84.31 94 PRO A C 1
ATOM 762 O O . PRO A 1 94 ? 4.404 15.843 1.414 1.00 84.31 94 PRO A O 1
ATOM 765 N N . GLY A 1 95 ? 3.352 14.892 3.145 1.00 88.19 95 GLY A N 1
ATOM 766 C CA . GLY A 1 95 ? 4.559 14.300 3.725 1.00 88.19 95 GLY A CA 1
ATOM 767 C C . GLY A 1 95 ? 4.977 12.966 3.095 1.00 88.19 95 GLY A C 1
ATOM 768 O O . GLY A 1 95 ? 6.141 12.578 3.230 1.00 88.19 95 GLY A O 1
ATOM 769 N N . ARG A 1 96 ? 4.059 12.263 2.418 1.00 92.81 96 ARG A N 1
ATOM 770 C CA . ARG A 1 96 ? 4.352 10.989 1.750 1.00 92.81 96 ARG A CA 1
ATOM 771 C C . ARG A 1 96 ? 5.138 11.248 0.475 1.00 92.81 96 ARG A C 1
ATOM 773 O O . ARG A 1 96 ? 4.868 12.197 -0.257 1.00 92.81 96 ARG A O 1
ATOM 780 N N . ARG A 1 97 ? 6.114 10.390 0.187 1.00 91.19 97 ARG A N 1
ATOM 781 C CA . ARG A 1 97 ? 6.944 10.497 -1.025 1.00 91.19 97 ARG A CA 1
ATOM 782 C C . ARG A 1 97 ? 6.790 9.245 -1.854 1.00 91.19 97 ARG A C 1
ATOM 784 O O . ARG A 1 97 ? 6.772 8.160 -1.286 1.00 91.19 97 ARG A O 1
ATOM 791 N N . LEU A 1 98 ? 6.706 9.385 -3.173 1.00 91.12 98 LEU A N 1
ATOM 792 C CA . LEU A 1 98 ? 6.749 8.228 -4.062 1.00 91.12 98 LEU A CA 1
ATOM 793 C C . LEU A 1 98 ? 8.028 7.434 -3.803 1.00 91.12 98 LEU A C 1
ATOM 795 O O . LEU A 1 98 ? 9.106 8.014 -3.666 1.00 91.12 98 LEU A O 1
ATOM 799 N N . LEU A 1 99 ? 7.877 6.116 -3.707 1.00 90.69 99 LEU A N 1
ATOM 800 C CA . LEU A 1 99 ? 8.991 5.205 -3.482 1.00 90.69 99 LEU A CA 1
ATOM 801 C C . LEU A 1 99 ? 9.987 5.256 -4.651 1.00 90.69 99 LEU A C 1
ATOM 803 O O . LEU A 1 99 ? 11.194 5.324 -4.442 1.00 90.69 99 LEU A O 1
ATOM 807 N N . ASP A 1 100 ? 9.458 5.282 -5.872 1.00 83.62 100 ASP A N 1
ATOM 808 C CA . ASP A 1 100 ? 10.208 5.562 -7.091 1.00 83.62 100 ASP A CA 1
ATOM 809 C C . ASP A 1 100 ? 10.067 7.053 -7.438 1.00 83.62 100 ASP A C 1
ATOM 811 O O . ASP A 1 100 ? 8.982 7.530 -7.782 1.00 83.62 100 ASP A O 1
ATOM 815 N N . ALA A 1 101 ? 11.167 7.797 -7.305 1.00 65.44 101 ALA A N 1
ATOM 816 C CA . ALA A 1 101 ? 11.211 9.254 -7.434 1.00 65.44 101 ALA A CA 1
ATOM 817 C C . ALA A 1 101 ? 11.007 9.765 -8.873 1.00 65.44 101 ALA A C 1
ATOM 819 O O . ALA A 1 101 ? 10.943 10.979 -9.085 1.00 65.44 101 ALA A O 1
ATOM 820 N N . GLU A 1 102 ? 10.871 8.879 -9.864 1.00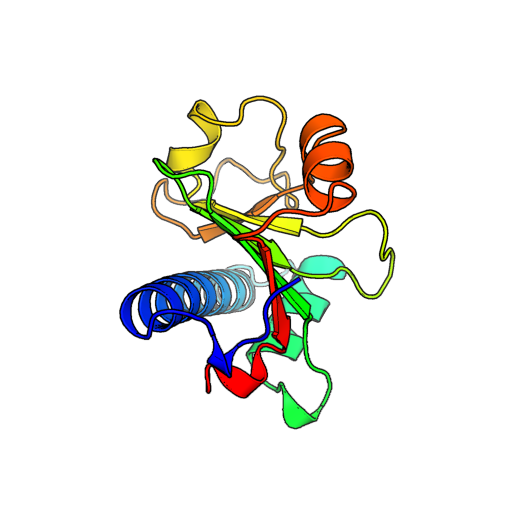 65.50 102 GLU A N 1
ATOM 821 C CA . GLU A 1 102 ? 10.515 9.250 -11.234 1.00 65.50 102 GLU A CA 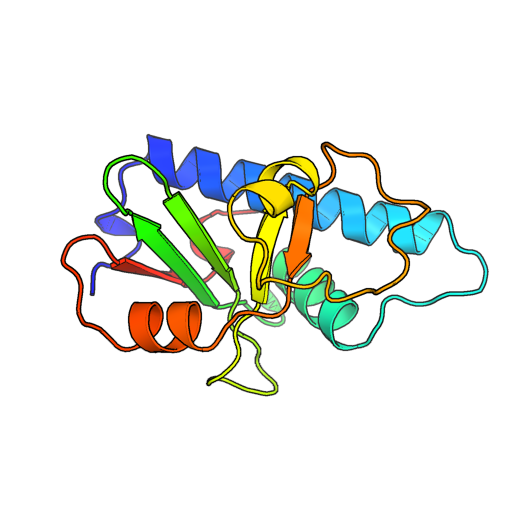1
ATOM 822 C C . GLU A 1 102 ? 9.030 9.643 -11.357 1.00 65.50 102 GLU A C 1
ATOM 824 O O . GLU A 1 102 ? 8.216 8.990 -12.012 1.00 65.50 102 GLU A O 1
ATOM 829 N N . GLN A 1 103 ? 8.676 10.765 -10.728 1.00 55.56 103 GLN A N 1
ATOM 830 C CA . GLN A 1 103 ? 7.350 11.385 -10.781 1.00 55.56 103 GLN A CA 1
ATOM 831 C C . GLN A 1 103 ? 6.901 11.743 -12.203 1.00 55.56 103 GLN A C 1
ATOM 833 O O . GLN A 1 103 ? 5.705 11.753 -12.480 1.00 55.56 103 GLN A O 1
ATOM 838 N N . SER A 1 104 ? 7.835 12.042 -13.112 1.00 49.06 104 SER A N 1
ATOM 839 C CA . SER A 1 104 ? 7.530 12.655 -14.412 1.00 49.06 104 SER A CA 1
ATOM 840 C C . SER A 1 104 ? 6.807 11.740 -15.408 1.00 49.06 104 SER A C 1
ATOM 842 O O . SER A 1 104 ? 6.333 12.229 -16.431 1.00 49.06 104 SER A O 1
ATOM 844 N N . THR A 1 105 ? 6.693 10.437 -15.130 1.00 58.28 105 THR A N 1
ATOM 845 C CA . THR A 1 105 ? 6.106 9.455 -16.063 1.00 58.28 105 THR A CA 1
ATOM 846 C C . THR A 1 105 ? 4.830 8.784 -15.558 1.00 58.28 105 THR A C 1
ATOM 848 O O . THR A 1 105 ? 4.162 8.090 -16.32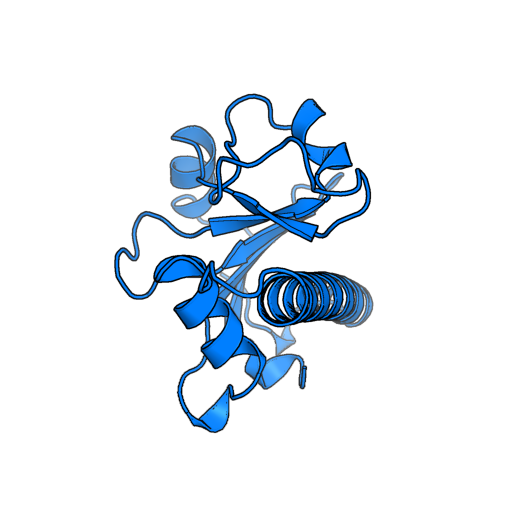8 1.00 58.28 105 THR A O 1
ATOM 851 N N . GLN A 1 106 ? 4.449 8.988 -14.294 1.00 66.25 106 GLN A N 1
ATOM 852 C CA . GLN A 1 106 ? 3.277 8.323 -13.727 1.00 66.25 106 GLN A CA 1
ATOM 853 C C . GLN A 1 106 ? 2.001 9.133 -13.987 1.00 66.25 106 GLN A C 1
ATOM 855 O O . GLN A 1 106 ? 1.935 10.335 -13.734 1.00 66.25 106 GLN A O 1
ATOM 860 N N . LYS A 1 107 ? 0.964 8.461 -14.501 1.00 78.06 107 LYS A N 1
ATOM 861 C CA . LYS A 1 107 ? -0.367 9.059 -14.684 1.00 78.06 107 LYS A CA 1
ATOM 862 C C . LYS A 1 107 ? -0.956 9.423 -13.318 1.00 78.06 107 LYS A C 1
ATOM 864 O O . LYS A 1 107 ? -0.764 8.682 -12.362 1.00 78.06 107 LYS A O 1
ATOM 869 N N . ALA A 1 108 ? -1.721 10.513 -13.238 1.00 79.19 108 ALA A N 1
ATOM 870 C CA . ALA A 1 108 ? -2.326 10.971 -11.981 1.00 79.19 108 ALA A CA 1
ATOM 871 C C . ALA A 1 108 ? -3.198 9.895 -11.297 1.00 79.19 108 ALA A C 1
ATOM 873 O O . ALA A 1 108 ? -3.182 9.781 -10.076 1.00 79.19 108 ALA A O 1
ATOM 874 N N . ASP A 1 109 ? -3.884 9.060 -12.079 1.00 85.25 109 ASP A N 1
ATOM 875 C CA . ASP A 1 109 ? -4.731 7.976 -11.560 1.00 85.25 109 ASP A CA 1
ATOM 876 C C . ASP A 1 109 ? -3.968 6.670 -11.276 1.00 85.25 109 ASP A C 1
ATOM 878 O O . ASP A 1 109 ? -4.569 5.675 -10.867 1.00 85.25 109 ASP A O 1
ATOM 882 N N . ALA A 1 110 ? -2.651 6.632 -11.510 1.00 89.88 110 ALA A N 1
ATOM 883 C CA . ALA A 1 110 ? -1.850 5.449 -11.227 1.00 89.88 110 ALA A CA 1
ATOM 884 C C . ALA A 1 110 ? -1.767 5.213 -9.714 1.00 89.88 110 ALA A C 1
ATOM 886 O O . ALA A 1 110 ? -1.545 6.143 -8.938 1.00 89.88 110 ALA A O 1
ATOM 887 N N . VAL A 1 111 ? -1.917 3.955 -9.302 1.00 93.81 111 VAL A N 1
ATOM 888 C CA . VAL A 1 111 ? -1.695 3.530 -7.916 1.00 93.81 111 VAL A CA 1
ATOM 889 C C . VAL A 1 111 ? -0.223 3.177 -7.745 1.00 93.81 111 VAL A C 1
ATOM 891 O O . VAL A 1 111 ? 0.338 2.434 -8.555 1.00 93.81 111 VAL A O 1
ATOM 894 N N . ALA A 1 112 ? 0.407 3.710 -6.703 1.00 94.12 112 ALA A N 1
ATOM 895 C CA . ALA A 1 112 ? 1.835 3.549 -6.463 1.00 94.12 112 ALA A CA 1
ATOM 896 C C . ALA A 1 112 ? 2.150 3.316 -4.980 1.00 94.12 112 ALA A C 1
ATOM 898 O O . ALA A 1 112 ? 1.294 3.473 -4.106 1.00 94.12 112 ALA A O 1
ATOM 899 N N . LEU A 1 113 ? 3.400 2.931 -4.721 1.00 95.19 113 LEU A N 1
ATOM 900 C CA . LEU A 1 113 ? 3.957 2.808 -3.380 1.00 95.19 113 LEU A CA 1
ATOM 901 C C . LEU A 1 113 ? 4.553 4.137 -2.929 1.00 95.19 113 LEU A C 1
ATOM 903 O O . LEU A 1 113 ? 5.269 4.806 -3.680 1.00 95.19 113 LEU A O 1
ATOM 907 N N . PHE A 1 114 ? 4.302 4.481 -1.674 1.00 95.19 114 PHE A N 1
ATOM 908 C CA . PHE A 1 114 ? 4.811 5.686 -1.046 1.00 95.19 114 PHE A CA 1
ATOM 909 C C . PHE A 1 114 ? 5.531 5.358 0.257 1.00 95.19 114 PHE A C 1
ATOM 911 O O . PHE A 1 114 ? 5.087 4.528 1.052 1.00 95.19 114 PHE A O 1
ATOM 918 N N . LEU A 1 115 ? 6.630 6.066 0.496 1.00 94.38 115 LEU A N 1
ATOM 919 C CA . LEU A 1 115 ? 7.279 6.134 1.793 1.00 94.38 115 LEU A CA 1
ATOM 920 C C . LEU A 1 115 ? 6.358 6.853 2.777 1.00 94.38 115 LEU A C 1
ATOM 922 O O . LEU A 1 115 ? 5.862 7.952 2.502 1.00 94.38 115 LEU A O 1
ATOM 926 N N . ILE A 1 116 ? 6.148 6.211 3.920 1.00 94.50 116 ILE A N 1
ATOM 927 C CA . ILE A 1 116 ? 5.303 6.719 4.993 1.00 94.50 116 ILE A CA 1
ATOM 928 C C . ILE A 1 116 ? 6.002 7.812 5.808 1.00 94.50 116 ILE A C 1
ATOM 930 O O . ILE A 1 116 ? 7.229 7.936 5.830 1.00 94.50 116 ILE A O 1
ATOM 934 N N . THR A 1 117 ? 5.201 8.602 6.509 1.00 94.31 117 THR A N 1
ATOM 935 C CA . THR A 1 117 ? 5.657 9.658 7.415 1.00 94.31 117 THR A CA 1
ATOM 936 C C . THR A 1 117 ? 5.784 9.162 8.857 1.00 94.31 117 THR A C 1
ATOM 938 O O . THR A 1 117 ? 5.312 8.086 9.217 1.00 94.31 117 THR A O 1
ATOM 941 N N . VAL A 1 118 ? 6.361 9.989 9.734 1.00 92.12 118 VAL A N 1
ATOM 942 C CA . VAL A 1 118 ? 6.332 9.735 11.187 1.00 92.12 118 VAL A CA 1
ATOM 943 C C . VAL A 1 118 ? 4.890 9.672 11.711 1.00 92.12 118 VAL A C 1
ATOM 945 O O . VAL A 1 118 ? 4.588 8.839 12.558 1.00 92.12 118 VAL A O 1
ATOM 948 N N . GLN A 1 119 ? 3.982 10.494 11.175 1.00 90.88 119 GLN A N 1
ATOM 949 C CA . GLN A 1 119 ? 2.568 10.477 11.566 1.00 90.88 119 GLN A CA 1
ATOM 950 C C . GLN A 1 119 ? 1.893 9.151 11.198 1.00 90.88 119 GLN A C 1
ATOM 952 O O . GLN A 1 119 ? 1.140 8.610 12.002 1.00 90.88 119 GLN A O 1
ATOM 957 N N . ASP A 1 120 ? 2.208 8.599 10.023 1.00 93.38 120 ASP A N 1
ATOM 958 C CA . ASP A 1 120 ? 1.729 7.279 9.604 1.00 93.38 120 ASP A CA 1
ATOM 959 C C . ASP A 1 120 ? 2.262 6.175 10.530 1.00 93.38 120 ASP A C 1
ATOM 961 O O . ASP A 1 120 ? 1.514 5.284 10.924 1.00 93.38 120 ASP A O 1
ATOM 965 N N . ARG A 1 121 ? 3.534 6.243 10.947 1.00 91.75 121 ARG A N 1
ATOM 966 C CA . ARG A 1 121 ? 4.091 5.279 11.914 1.00 91.75 121 ARG A CA 1
ATOM 967 C C . ARG A 1 121 ? 3.340 5.321 13.242 1.00 91.75 121 ARG A C 1
ATOM 969 O O . ARG A 1 121 ? 2.925 4.281 13.744 1.00 91.75 121 ARG A O 1
ATOM 976 N N . GLU A 1 122 ? 3.107 6.510 13.790 1.00 90.25 122 GLU A N 1
ATOM 977 C CA . GLU A 1 122 ? 2.354 6.666 15.041 1.00 90.25 122 GLU A CA 1
ATOM 978 C C . GLU A 1 122 ? 0.888 6.219 14.892 1.00 90.25 122 GLU A C 1
ATOM 980 O O . GLU A 1 122 ? 0.332 5.555 15.778 1.00 90.25 122 GLU A O 1
ATOM 985 N N . LEU A 1 123 ? 0.277 6.482 13.731 1.00 89.88 123 LEU A N 1
ATOM 986 C CA . LEU A 1 123 ? -1.045 5.965 13.376 1.00 89.88 123 LEU A CA 1
ATOM 987 C C . LEU A 1 123 ? -1.074 4.432 13.407 1.00 89.88 123 LEU A C 1
ATOM 989 O O . LEU A 1 123 ? -2.009 3.846 13.957 1.00 89.88 123 LEU A O 1
ATOM 993 N N . LEU A 1 124 ? -0.051 3.787 12.846 1.00 91.12 124 LEU A N 1
ATOM 994 C CA . LEU A 1 124 ? 0.059 2.334 12.770 1.00 91.12 124 LEU A CA 1
ATOM 995 C C . LEU A 1 124 ? 0.375 1.689 14.125 1.00 91.12 124 LEU A C 1
ATOM 997 O O . LEU A 1 124 ? -0.089 0.574 14.371 1.00 91.12 124 LEU A O 1
ATOM 1001 N N . ARG A 1 125 ? 1.102 2.368 15.019 1.00 88.50 125 ARG A N 1
ATOM 1002 C CA . ARG A 1 125 ? 1.386 1.878 16.383 1.00 88.50 125 ARG A CA 1
ATOM 1003 C C . ARG A 1 125 ? 0.161 1.897 17.289 1.00 88.50 125 ARG A C 1
ATOM 1005 O O . ARG A 1 125 ? 0.045 1.060 18.179 1.00 88.50 125 ARG A O 1
ATOM 1012 N N . THR A 1 126 ? -0.754 2.835 17.065 1.00 84.06 126 THR A N 1
ATOM 1013 C CA . THR A 1 126 ? -1.936 3.000 17.913 1.00 84.06 126 THR A CA 1
ATOM 1014 C C . THR A 1 126 ? -2.937 1.862 17.693 1.00 84.06 126 THR A C 1
ATOM 1016 O O . THR A 1 126 ? -3.354 1.585 16.564 1.00 84.06 126 THR A O 1
ATOM 1019 N N . GLU A 1 127 ? -3.402 1.227 18.773 1.00 75.94 127 GLU A N 1
ATOM 1020 C CA . GLU A 1 127 ? -4.517 0.285 18.678 1.00 75.94 127 GLU A CA 1
ATOM 1021 C C . GLU A 1 127 ? -5.814 1.024 18.329 1.00 75.94 127 GLU A C 1
ATOM 1023 O O . GLU A 1 127 ? -6.308 1.862 19.083 1.00 75.94 127 GLU A O 1
ATOM 1028 N N . ARG A 1 128 ? -6.392 0.707 17.166 1.00 79.12 128 ARG A N 1
ATOM 1029 C CA . ARG A 1 128 ? -7.663 1.280 16.705 1.00 79.12 128 ARG A CA 1
ATOM 1030 C C . ARG A 1 128 ? -8.703 0.198 16.463 1.00 79.12 128 ARG A C 1
ATOM 1032 O O . ARG A 1 128 ? -8.398 -0.877 15.947 1.00 79.12 128 ARG A O 1
ATOM 1039 N N . LYS A 1 129 ? -9.964 0.524 16.770 1.00 77.75 129 LYS A N 1
ATOM 1040 C CA . LYS A 1 129 ? -11.116 -0.366 16.540 1.00 77.75 129 LYS A CA 1
ATOM 1041 C C . LYS A 1 129 ? -11.326 -0.706 15.060 1.00 77.75 129 LYS A C 1
ATOM 1043 O O . LYS A 1 129 ? -11.792 -1.800 14.764 1.00 77.75 129 LYS A O 1
ATOM 1048 N N . ASN A 1 130 ? -10.945 0.196 14.153 1.00 86.12 130 ASN A N 1
ATOM 1049 C CA . ASN A 1 130 ? -11.102 0.027 12.705 1.00 86.12 130 ASN A CA 1
ATOM 1050 C C . ASN A 1 130 ? -9.751 -0.104 11.980 1.00 86.12 130 ASN A C 1
ATOM 1052 O O . ASN A 1 130 ? -9.574 0.404 10.875 1.00 86.12 130 ASN A O 1
ATOM 1056 N N . LYS A 1 131 ? -8.783 -0.755 12.635 1.00 92.56 131 LYS A N 1
ATOM 1057 C CA . LYS A 1 131 ? -7.540 -1.211 12.010 1.00 92.56 131 LYS A CA 1
ATOM 1058 C C . LYS A 1 131 ? -7.657 -2.704 11.721 1.00 92.56 131 LYS A C 1
ATOM 1060 O O . LYS A 1 131 ? -7.835 -3.496 12.654 1.00 92.56 131 LYS A O 1
ATOM 1065 N N . TYR A 1 132 ? -7.525 -3.059 10.452 1.00 93.75 132 TYR A N 1
ATOM 1066 C CA . TYR A 1 132 ? -7.537 -4.430 9.959 1.00 93.75 132 TYR A CA 1
ATOM 1067 C C . TYR A 1 132 ? -6.133 -4.799 9.504 1.00 93.75 132 TYR A C 1
ATOM 1069 O O . TYR A 1 132 ? -5.492 -4.022 8.798 1.00 93.75 132 TYR A O 1
ATOM 1077 N N . VAL A 1 133 ? -5.664 -5.967 9.925 1.00 93.81 133 VAL A N 1
ATOM 1078 C CA . VAL A 1 133 ? -4.364 -6.511 9.520 1.00 93.81 133 VAL A CA 1
ATOM 1079 C C . VAL A 1 133 ? -4.603 -7.920 9.012 1.00 93.81 133 VAL A C 1
ATOM 1081 O O . VAL A 1 133 ? -5.211 -8.737 9.706 1.00 93.81 133 VAL A O 1
ATOM 1084 N N . PHE A 1 134 ? -4.195 -8.181 7.779 1.00 94.31 134 PHE A N 1
ATOM 1085 C CA . PHE A 1 134 ? -4.388 -9.466 7.118 1.00 94.31 134 PHE A CA 1
ATOM 1086 C C . PHE A 1 134 ? -3.389 -9.626 5.975 1.00 94.31 134 PHE A C 1
ATOM 1088 O O . PHE A 1 134 ? -2.711 -8.679 5.611 1.00 94.31 134 PHE A O 1
ATOM 1095 N N . TYR A 1 135 ? -3.293 -10.814 5.393 1.00 93.88 135 TYR A N 1
ATOM 1096 C CA . TYR A 1 135 ? -2.409 -11.071 4.259 1.00 93.88 135 TYR A CA 1
ATOM 1097 C C . TYR A 1 135 ? -3.123 -11.003 2.903 1.00 93.88 135 TYR A C 1
ATOM 1099 O O . TYR A 1 135 ? -4.324 -11.281 2.806 1.00 93.88 135 TYR A O 1
ATOM 1107 N N . SER A 1 136 ? -2.397 -10.627 1.849 1.00 92.19 136 SER A N 1
ATOM 1108 C CA . SER A 1 136 ? -2.968 -10.376 0.522 1.00 92.19 136 SER A CA 1
ATOM 1109 C C . SER A 1 136 ? -3.637 -11.606 -0.103 1.00 92.19 136 SER A C 1
ATOM 1111 O O . SER A 1 136 ? -4.631 -11.439 -0.816 1.00 92.19 136 SER A O 1
ATOM 1113 N N . MET A 1 137 ? -3.226 -12.833 0.254 1.00 92.94 137 MET A N 1
ATOM 1114 C CA . MET A 1 137 ? -3.898 -14.063 -0.189 1.00 92.94 137 MET A CA 1
ATOM 1115 C C . MET A 1 137 ? -5.394 -14.093 0.147 1.00 92.94 137 MET A C 1
ATOM 1117 O O . MET A 1 137 ? -6.184 -14.671 -0.600 1.00 92.94 137 MET A O 1
ATOM 1121 N N . HIS A 1 138 ? -5.817 -13.443 1.237 1.00 91.06 138 HIS A N 1
ATOM 1122 C CA . HIS A 1 138 ? -7.227 -13.406 1.633 1.00 91.06 138 HIS A CA 1
ATOM 1123 C C . HIS A 1 138 ? -8.109 -12.644 0.639 1.00 91.06 138 HIS A C 1
ATOM 1125 O O . HIS A 1 138 ? -9.317 -12.878 0.582 1.00 91.06 138 HIS A O 1
ATOM 1131 N N . LEU A 1 139 ? -7.516 -11.758 -0.163 1.00 88.12 139 LEU A N 1
ATOM 1132 C CA . LEU A 1 139 ? -8.221 -10.999 -1.191 1.00 88.12 139 LEU A CA 1
ATOM 1133 C C . LEU A 1 139 ? -8.367 -11.786 -2.501 1.00 88.12 139 LEU A C 1
ATOM 1135 O O . LEU A 1 139 ? -9.177 -11.395 -3.348 1.00 88.12 139 LEU A O 1
ATOM 1139 N N . GLY A 1 140 ? -7.618 -12.883 -2.682 1.00 85.56 140 GLY A N 1
ATOM 1140 C CA . GLY A 1 140 ? -7.576 -13.656 -3.928 1.00 85.56 140 GLY A CA 1
ATOM 1141 C C . GLY A 1 140 ? -7.265 -12.766 -5.131 1.00 85.56 140 GLY A C 1
ATOM 1142 O O . GLY A 1 140 ? -8.076 -12.704 -6.066 1.00 85.56 140 GLY A O 1
ATOM 1143 N N . ILE A 1 141 ? -6.209 -11.955 -5.001 1.00 81.50 141 ILE A N 1
ATOM 1144 C CA . ILE A 1 141 ? -5.719 -11.053 -6.053 1.00 81.50 141 ILE A CA 1
ATOM 1145 C C . ILE A 1 141 ? -5.264 -11.869 -7.254 1.00 81.50 141 ILE A C 1
ATOM 1147 O O . ILE A 1 141 ? -4.639 -12.927 -7.037 1.00 81.50 141 ILE A O 1
#

Radius of gyration: 14.43 Å; chains: 1; bounding box: 34×35×40 Å

Sequence (141 aa):
MKAYQDLDPANGRKVKDLLKSLLLNLETKKSTRRDTKLIPDEEMIHQALAHPERGDVEVILVDLGHEQQLFLGNRRDQENPFAVMRVSEMRDFPGRRLLDAEQSTQKADAVALFLITVQDRELLRTERKNKYVFYSMHLGI

pLDDT: mean 87.29, std 9.62, range [49.06, 97.31]

Secondary structure (DSSP, 8-state):
-B-GGGS-HHHHHHHHHHHHHHHHHHHHHHHH-TT-PPPHHHHHHHHHHH-TTT---EEEEEE-SS-EEEEE--TT-TT-PEEEEEGGGGGG-TT-EESS--GGG--TT-EEEEEPPHHHHHHHHS--TTEEEEEGGGGT-

Foldseek 3Di:
DDEPVPDDVVVLVVVLVLLVLALVLLVCVCPPDPPDHPDPQSVVSNCCLVCVVVPWWKWKWADPPVDIWIWTARPVDRLKTWTKDFLLCCVVVVPWAFPPNPPVPDDRRRIGTITDDPVVSVVVPDDDPRIYIYISVVSVD